Protein AF-A0AAW3YUA4-F1 (afdb_monomer)

Mean predicted aligned error: 5.5 Å

Nearest PDB structures (foldseek):
  7jv5-assembly1_A  TM=2.614E-01  e=2.462E+00  Homo sapiens
  8hcq-assembly1_R  TM=4.838E-01  e=6.124E+00  Homo sapiens
  8hbd-assembly1_R  TM=4.242E-01  e=6.975E+00  Homo sapiens
  8xvj-assembly1_R  TM=4.119E-01  e=6.975E+00  Acetivibrio thermocellus ATCC 27405

Organism: NCBI:txid290112

Radius of gyration: 20.58 Å; Cα contacts (8 Å, |Δi|>4): 79; chains: 1; bounding box: 52×32×51 Å

Secondary structure (DSSP, 8-state):
--------SSPPHHHHHHSPP------HHHHHHHHHHHHHTTSHHHHHHHHHHHHHHHHHHHHHHH----EEE-TTGGG-----SSTTHHHHHHHHHHHHHHHHHHTGGGSPEEEEEETTEEEEEEE---

Solvent-accessible surface area (backbone atoms only — not comparable to full-atom values): 8228 Å² total; per-residue (Å²): 134,91,84,83,88,78,88,64,87,78,68,60,67,69,54,62,63,74,48,87,87,80,78,83,76,84,48,68,68,52,51,52,52,50,52,50,53,58,55,43,48,75,38,74,69,30,49,54,52,58,67,44,47,63,56,52,51,51,52,53,53,52,58,60,69,67,57,73,94,63,43,72,43,57,88,58,58,89,76,61,82,71,74,80,90,49,81,66,36,63,48,52,49,50,52,53,54,49,49,55,43,50,55,40,56,74,44,43,91,81,47,71,78,44,77,49,78,55,97,93,42,78,44,59,29,34,66,57,76,135

Sequence (130 aa):
MLMLTTTAIDVDEELLNRCLVLTVNESREQTEAIHAVQRHKQTLEGLLAENERDYLTTLHQNAQRLLRPLNVVNPYASQLTFLSDKTRTRRDHMKYLTLIQSIALLHQYQREIKTAEHRGRKLEYIEVTK

Foldseek 3Di:
DDDDDDPDPDDDPVCVLQDDDDDDDPDPVVVVVVVVLVVCCPDPVVVVVVVCPVVVVVVVVVLVVPQDPAAEDEPCVVVDDWDDPDPSRVSVVVVVVVVQRVVCSSCVVVFDWDWDDDPNDIHIHTYGDD

Structure (mmCIF, N/CA/C/O backbone):
data_AF-A0AAW3YUA4-F1
#
_entry.id   AF-A0AAW3YUA4-F1
#
loop_
_atom_site.group_PDB
_atom_site.id
_atom_site.type_symbol
_atom_site.label_atom_id
_atom_site.label_alt_id
_atom_site.label_comp_id
_atom_site.label_asym_id
_atom_site.label_entity_id
_atom_site.label_seq_id
_atom_site.pdbx_PDB_ins_code
_atom_site.Cartn_x
_atom_site.Cartn_y
_atom_site.Cartn_z
_atom_site.occupancy
_atom_site.B_iso_or_equiv
_atom_site.auth_seq_id
_atom_site.auth_comp_id
_atom_site.auth_asym_id
_atom_site.auth_atom_id
_atom_site.pdbx_PDB_model_num
ATOM 1 N N . MET A 1 1 ? 4.319 -13.943 3.293 1.00 54.31 1 MET A N 1
ATOM 2 C CA . MET A 1 1 ? 3.726 -13.500 2.013 1.00 54.31 1 MET A CA 1
ATOM 3 C C . MET A 1 1 ? 4.513 -14.168 0.901 1.00 54.31 1 MET A C 1
ATOM 5 O O . MET A 1 1 ? 5.728 -14.042 0.907 1.00 54.31 1 MET A O 1
ATOM 9 N N . LEU A 1 2 ? 3.861 -14.939 0.030 1.00 71.00 2 LEU A N 1
ATOM 10 C CA . LEU A 1 2 ? 4.510 -15.559 -1.128 1.00 71.00 2 LEU A CA 1
ATOM 11 C C . LEU A 1 2 ? 4.485 -14.543 -2.277 1.00 71.00 2 LEU A C 1
ATOM 13 O O . LEU A 1 2 ? 3.411 -14.243 -2.791 1.00 71.00 2 LEU A O 1
ATOM 17 N N . MET A 1 3 ? 5.642 -13.982 -2.634 1.00 80.69 3 MET A N 1
ATOM 18 C CA . MET A 1 3 ? 5.840 -13.365 -3.948 1.00 80.69 3 MET A CA 1
ATOM 19 C C . MET A 1 3 ? 6.468 -14.409 -4.862 1.00 80.69 3 MET A C 1
ATOM 21 O O . MET A 1 3 ? 7.426 -15.075 -4.476 1.00 80.69 3 MET A O 1
ATOM 25 N N . LEU A 1 4 ? 5.906 -14.550 -6.055 1.00 87.06 4 LEU A N 1
ATOM 26 C CA . LEU A 1 4 ? 6.350 -15.487 -7.075 1.00 87.06 4 LEU A CA 1
ATOM 27 C C . LEU A 1 4 ? 6.578 -14.678 -8.347 1.00 87.06 4 LEU A C 1
ATOM 29 O O . LEU A 1 4 ? 5.714 -13.896 -8.742 1.00 87.06 4 LEU A O 1
ATOM 33 N N . THR A 1 5 ? 7.732 -14.859 -8.973 1.00 87.06 5 THR A N 1
ATOM 34 C CA . THR A 1 5 ? 8.007 -14.349 -10.314 1.00 87.06 5 THR A CA 1
ATOM 35 C C . THR A 1 5 ? 8.041 -15.536 -11.265 1.00 87.06 5 THR A C 1
ATOM 37 O O . THR A 1 5 ? 8.566 -16.598 -10.934 1.00 87.06 5 THR A O 1
ATOM 40 N N . THR A 1 6 ? 7.432 -15.386 -12.435 1.00 86.31 6 THR A N 1
ATOM 41 C CA . THR A 1 6 ? 7.439 -16.416 -13.471 1.00 86.31 6 THR A CA 1
ATOM 42 C C . THR A 1 6 ? 7.537 -15.754 -14.832 1.00 86.31 6 THR A C 1
ATOM 44 O O . THR A 1 6 ? 6.980 -14.680 -15.046 1.00 86.31 6 THR A O 1
ATOM 47 N N . THR A 1 7 ? 8.271 -16.391 -15.736 1.00 85.31 7 THR A N 1
ATOM 48 C CA . THR A 1 7 ? 8.279 -16.067 -17.166 1.00 85.31 7 THR A CA 1
ATOM 49 C C . THR A 1 7 ? 7.324 -16.968 -17.949 1.00 85.31 7 THR A C 1
ATOM 51 O O . THR A 1 7 ? 7.221 -16.833 -19.165 1.00 85.31 7 THR A O 1
ATOM 54 N N . ALA A 1 8 ? 6.641 -17.902 -17.272 1.00 83.81 8 ALA A N 1
ATOM 55 C CA . ALA A 1 8 ? 5.630 -18.741 -17.896 1.00 83.81 8 ALA A CA 1
ATOM 56 C C . ALA A 1 8 ? 4.488 -17.865 -18.417 1.00 83.81 8 ALA A C 1
ATOM 58 O O . ALA A 1 8 ? 3.933 -17.052 -17.678 1.00 83.81 8 ALA A O 1
ATOM 59 N N . ILE A 1 9 ? 4.162 -18.055 -19.693 1.00 77.88 9 ILE A N 1
ATOM 60 C CA . ILE A 1 9 ? 3.093 -17.326 -20.381 1.00 77.88 9 ILE A CA 1
ATOM 61 C C . ILE A 1 9 ? 1.737 -17.727 -19.790 1.00 77.88 9 ILE A C 1
ATOM 63 O O . ILE A 1 9 ? 0.918 -16.865 -19.479 1.00 77.88 9 ILE A O 1
ATOM 67 N N . ASP A 1 10 ? 1.548 -19.028 -19.561 1.00 81.50 10 ASP A N 1
ATOM 68 C CA . ASP A 1 10 ? 0.351 -19.581 -18.940 1.00 81.50 10 ASP A CA 1
ATOM 69 C C . ASP A 1 10 ? 0.607 -19.877 -17.463 1.00 81.50 10 ASP A C 1
ATOM 71 O O . ASP A 1 10 ? 1.445 -20.705 -17.094 1.00 81.50 10 ASP A O 1
ATOM 75 N N . VAL A 1 11 ? -0.133 -19.182 -16.603 1.00 83.50 11 VAL A N 1
ATOM 76 C CA . VAL A 1 11 ? -0.139 -19.414 -15.159 1.00 83.50 11 VAL A CA 1
ATOM 77 C C . VAL A 1 11 ? -1.378 -20.224 -14.811 1.00 83.50 11 VAL A C 1
ATOM 79 O O . VAL A 1 11 ? -2.468 -19.935 -15.303 1.00 83.50 11 VAL A O 1
ATOM 82 N N . ASP A 1 12 ? -1.206 -21.213 -13.935 1.00 86.44 12 ASP A N 1
ATOM 83 C CA . ASP A 1 12 ? -2.303 -22.031 -13.427 1.00 86.44 12 ASP A CA 1
ATOM 84 C C . ASP A 1 12 ? -3.487 -21.171 -12.940 1.00 86.44 12 ASP A C 1
ATOM 86 O O . ASP A 1 12 ? -3.323 -20.166 -12.236 1.00 86.44 12 ASP A O 1
ATOM 90 N N . GLU A 1 13 ? -4.700 -21.567 -13.322 1.00 83.19 13 GLU A N 1
ATOM 91 C CA . GLU A 1 13 ? -5.904 -20.776 -13.073 1.00 83.19 13 GLU A CA 1
ATOM 92 C C . GLU A 1 13 ? -6.213 -20.654 -11.572 1.00 83.19 13 GLU A C 1
ATOM 94 O O . GLU A 1 13 ? -6.743 -19.634 -11.109 1.00 83.19 13 GLU A O 1
ATOM 99 N N . GLU A 1 14 ? -5.855 -21.656 -10.766 1.00 84.12 14 GLU A N 1
ATOM 100 C CA . GLU A 1 14 ? -6.021 -21.582 -9.321 1.00 84.12 14 GLU A CA 1
ATOM 101 C C . GLU A 1 14 ? -5.114 -20.497 -8.727 1.00 84.12 14 GLU A C 1
ATOM 103 O O . GLU A 1 14 ? -5.579 -19.687 -7.912 1.00 84.12 14 GLU A O 1
ATOM 108 N N . LEU A 1 15 ? -3.858 -20.419 -9.181 1.00 84.56 15 LEU A N 1
ATOM 109 C CA . LEU A 1 15 ? -2.921 -19.360 -8.796 1.00 84.56 15 LEU A CA 1
ATOM 110 C C . LEU A 1 15 ? -3.421 -17.979 -9.229 1.00 84.56 15 LEU A C 1
ATOM 112 O O . LEU A 1 15 ? -3.458 -17.066 -8.401 1.00 84.56 15 LEU A O 1
ATOM 116 N N . LEU A 1 16 ? -3.888 -17.828 -10.471 1.00 84.50 16 LEU A N 1
ATOM 117 C CA . LEU A 1 16 ? -4.465 -16.570 -10.970 1.00 84.50 16 LEU A CA 1
ATOM 118 C C . LEU A 1 16 ? -5.654 -16.104 -10.119 1.00 84.50 16 LEU A C 1
ATOM 120 O O . LEU A 1 16 ? -5.817 -14.914 -9.840 1.00 84.50 16 LEU A O 1
ATOM 124 N N . ASN A 1 17 ? -6.474 -17.044 -9.654 1.00 83.56 17 ASN A N 1
ATOM 125 C CA . ASN A 1 17 ? -7.611 -16.731 -8.801 1.00 83.56 17 ASN A CA 1
ATOM 126 C C . ASN A 1 17 ? -7.196 -16.376 -7.359 1.00 83.56 17 ASN A C 1
ATOM 128 O O . ASN A 1 17 ? -7.937 -15.664 -6.673 1.00 83.56 17 ASN A O 1
ATOM 132 N N . ARG A 1 18 ? -6.036 -16.838 -6.872 1.00 85.69 18 ARG A N 1
ATOM 133 C CA . ARG A 1 18 ? -5.557 -16.623 -5.489 1.00 85.69 18 ARG A CA 1
ATOM 134 C C . ARG A 1 18 ? -4.601 -15.437 -5.344 1.00 85.69 18 ARG A C 1
ATOM 136 O O . ARG A 1 18 ? -4.600 -14.800 -4.293 1.00 85.69 18 ARG A O 1
ATOM 143 N N . CYS A 1 19 ? -3.845 -15.104 -6.383 1.00 85.31 19 CYS A N 1
ATOM 144 C CA . CYS A 1 19 ? -2.825 -14.058 -6.360 1.00 85.31 19 CYS A CA 1
ATOM 145 C C . CYS A 1 19 ? -3.299 -12.758 -7.030 1.00 85.31 19 CYS A C 1
ATOM 147 O O . CYS A 1 19 ? -4.272 -12.738 -7.789 1.00 85.31 19 CYS A O 1
ATOM 149 N N . LEU A 1 20 ? -2.619 -11.652 -6.714 1.00 85.06 20 LEU A N 1
ATOM 150 C CA . LEU A 1 20 ? -2.648 -10.441 -7.532 1.00 85.06 20 LEU A CA 1
ATOM 151 C C . LEU A 1 20 ? -1.546 -10.582 -8.582 1.00 85.06 20 LEU A C 1
ATOM 153 O O . LEU A 1 20 ? -0.383 -10.758 -8.224 1.00 85.06 20 LEU A O 1
ATOM 157 N N . VAL A 1 21 ? -1.918 -10.528 -9.857 1.00 85.31 21 VAL A N 1
ATOM 158 C CA . VAL A 1 21 ? -0.962 -10.605 -10.963 1.00 85.31 21 VAL A CA 1
ATOM 159 C C . VAL A 1 21 ? -0.524 -9.193 -11.310 1.00 85.31 21 VAL A C 1
ATOM 161 O O . VAL A 1 21 ? -1.359 -8.347 -11.622 1.00 85.31 21 VAL A O 1
ATOM 164 N N . LEU A 1 22 ? 0.780 -8.950 -11.239 1.00 87.25 22 LEU A N 1
ATOM 165 C CA . LEU A 1 22 ? 1.397 -7.703 -11.668 1.00 87.25 22 LEU A CA 1
ATOM 166 C C . LEU A 1 22 ? 2.172 -7.987 -12.951 1.00 87.25 22 LEU A C 1
ATOM 168 O O . LEU A 1 22 ? 3.068 -8.829 -12.956 1.00 87.25 22 LEU A O 1
ATOM 172 N N . THR A 1 23 ? 1.806 -7.314 -14.036 1.00 85.81 23 THR A N 1
ATOM 173 C CA . THR A 1 23 ? 2.517 -7.412 -15.313 1.00 85.81 23 THR A CA 1
ATOM 174 C C . THR A 1 23 ? 3.683 -6.434 -15.341 1.00 85.81 23 THR A C 1
ATOM 176 O O . THR A 1 23 ? 3.647 -5.382 -14.696 1.00 85.81 23 THR A O 1
ATOM 179 N N . VAL A 1 24 ? 4.723 -6.765 -16.104 1.00 87.38 24 VAL A N 1
ATOM 180 C CA . VAL A 1 24 ? 5.825 -5.833 -16.351 1.00 87.38 24 VAL A CA 1
ATOM 181 C C . VAL A 1 24 ? 5.297 -4.663 -17.180 1.00 87.38 24 VAL A C 1
ATOM 183 O O . VAL A 1 24 ? 4.508 -4.851 -18.104 1.00 87.38 24 VAL A O 1
ATOM 186 N N . ASN A 1 25 ? 5.706 -3.446 -16.828 1.00 91.56 25 ASN A N 1
ATOM 187 C CA . ASN A 1 25 ? 5.448 -2.280 -17.659 1.00 91.56 25 ASN A CA 1
ATOM 188 C C . ASN A 1 25 ? 6.525 -2.205 -18.752 1.00 91.56 25 ASN A C 1
ATOM 190 O O . ASN A 1 25 ? 7.678 -1.894 -18.462 1.00 91.56 25 ASN A O 1
ATOM 194 N N . GLU A 1 26 ? 6.140 -2.507 -19.990 1.00 93.38 26 GLU A N 1
ATOM 195 C CA . GLU A 1 26 ? 7.029 -2.541 -21.162 1.00 93.38 26 GLU A CA 1
ATOM 196 C C . GLU A 1 26 ? 7.013 -1.227 -21.961 1.00 93.38 26 GLU A C 1
ATOM 198 O O . GLU A 1 26 ? 7.485 -1.175 -23.097 1.00 93.38 26 GLU A O 1
ATOM 203 N N . SER A 1 27 ? 6.459 -0.148 -21.396 1.00 97.12 27 SER A N 1
ATOM 204 C CA . SER A 1 27 ? 6.431 1.139 -22.085 1.00 97.12 27 SER A CA 1
ATOM 205 C C . SER A 1 27 ? 7.844 1.686 -22.320 1.00 97.12 27 SER A C 1
ATOM 207 O O . SER A 1 27 ? 8.803 1.408 -21.583 1.00 97.12 27 SER A O 1
ATOM 209 N N . ARG A 1 28 ? 7.980 2.512 -23.360 1.00 97.69 28 ARG A N 1
ATOM 210 C CA . ARG A 1 28 ? 9.245 3.180 -23.671 1.00 97.69 28 ARG A CA 1
ATOM 211 C C . ARG A 1 28 ? 9.681 4.089 -22.523 1.00 97.69 28 ARG A C 1
ATOM 213 O O . ARG A 1 28 ? 10.852 4.080 -22.163 1.00 97.69 28 ARG A O 1
ATOM 220 N N . GLU A 1 29 ? 8.747 4.816 -21.920 1.00 97.94 29 GLU A N 1
ATOM 221 C CA . GLU A 1 29 ? 8.991 5.728 -20.797 1.00 97.94 29 GLU A CA 1
ATOM 222 C C . GLU A 1 29 ? 9.522 4.965 -19.579 1.00 97.94 29 GLU A C 1
ATOM 224 O O . GLU A 1 29 ? 10.479 5.402 -18.940 1.00 97.94 29 GLU A O 1
ATOM 229 N N . GLN A 1 30 ? 8.953 3.789 -19.288 1.00 97.06 30 GLN A N 1
ATOM 230 C CA . GLN A 1 30 ? 9.449 2.924 -18.221 1.00 97.06 30 GLN A CA 1
ATOM 231 C C . GLN A 1 30 ? 10.872 2.442 -18.512 1.00 97.06 30 GLN A C 1
ATOM 233 O O . GLN A 1 30 ? 11.724 2.447 -17.623 1.00 97.06 30 GLN A O 1
ATOM 238 N N . THR A 1 31 ? 11.148 2.054 -19.756 1.00 97.62 31 THR A N 1
ATOM 239 C CA . THR A 1 31 ? 12.483 1.619 -20.181 1.00 97.62 31 THR A CA 1
ATOM 240 C C . THR A 1 31 ? 13.504 2.759 -20.070 1.00 97.62 31 THR A C 1
ATOM 242 O O . THR A 1 31 ? 14.596 2.571 -19.533 1.00 97.62 31 THR A O 1
ATOM 245 N N . GLU A 1 32 ? 13.146 3.971 -20.503 1.00 98.25 32 GLU A N 1
ATOM 246 C CA . GLU A 1 32 ? 13.977 5.173 -20.373 1.00 98.25 32 GLU A CA 1
ATOM 247 C C . GLU A 1 32 ? 14.256 5.527 -18.903 1.00 98.25 32 GLU A C 1
ATOM 249 O O . GLU A 1 32 ? 15.404 5.825 -18.553 1.00 98.25 32 GLU A O 1
ATOM 254 N N . ALA A 1 33 ? 13.250 5.417 -18.028 1.00 97.75 33 ALA A N 1
ATOM 255 C CA . ALA A 1 33 ? 13.405 5.604 -16.586 1.00 97.75 33 ALA A CA 1
ATOM 256 C C . ALA A 1 33 ? 14.355 4.563 -15.968 1.00 97.75 33 ALA A C 1
ATOM 258 O O . ALA A 1 33 ? 15.242 4.920 -15.188 1.00 97.75 33 ALA A O 1
ATOM 259 N N . ILE A 1 34 ? 14.239 3.288 -16.360 1.00 96.94 34 ILE A N 1
ATOM 260 C CA . ILE A 1 34 ? 15.161 2.227 -15.926 1.00 96.94 34 ILE A CA 1
ATOM 261 C C . ILE A 1 34 ? 16.591 2.544 -16.374 1.00 96.94 34 ILE A C 1
ATOM 263 O O . ILE A 1 34 ? 17.508 2.494 -15.552 1.00 96.94 34 ILE A O 1
ATOM 267 N N . HIS A 1 35 ? 16.799 2.924 -17.638 1.00 98.06 35 HIS A N 1
ATOM 268 C CA . HIS A 1 35 ? 18.122 3.302 -18.139 1.00 98.06 35 HIS A CA 1
ATOM 269 C C . HIS A 1 35 ? 18.714 4.502 -17.385 1.00 98.06 35 HIS A C 1
ATOM 271 O O . HIS A 1 35 ? 19.917 4.533 -17.120 1.00 98.06 35 HIS A O 1
ATOM 277 N N . ALA A 1 36 ? 17.892 5.494 -17.024 1.00 97.81 36 ALA A N 1
ATOM 278 C CA . ALA A 1 36 ? 18.335 6.637 -16.229 1.00 97.81 36 ALA A CA 1
ATOM 279 C C . ALA A 1 36 ? 18.829 6.204 -14.840 1.00 97.81 36 ALA A C 1
ATOM 281 O O . ALA A 1 36 ? 19.931 6.584 -14.443 1.00 97.81 36 ALA A O 1
ATOM 282 N N . VAL A 1 37 ? 18.076 5.343 -14.147 1.00 95.56 37 VAL A N 1
ATOM 283 C CA . VAL A 1 37 ? 18.483 4.781 -12.848 1.00 95.56 37 VAL A CA 1
ATOM 284 C C . VAL A 1 37 ? 19.749 3.931 -12.981 1.00 95.56 37 VAL A C 1
ATOM 286 O O . VAL A 1 37 ? 20.651 4.043 -12.155 1.00 95.56 37 VAL A O 1
ATOM 289 N N . GLN A 1 38 ? 19.860 3.105 -14.025 1.00 96.50 38 GLN A N 1
ATOM 290 C CA . GLN A 1 38 ? 21.053 2.289 -14.274 1.00 96.50 38 GLN A CA 1
ATOM 291 C C . GLN A 1 38 ? 22.305 3.142 -14.492 1.00 96.50 38 GLN A C 1
ATOM 293 O O . GLN A 1 38 ? 23.347 2.822 -13.926 1.00 96.50 38 GLN A O 1
ATOM 298 N N . ARG A 1 39 ? 22.209 4.239 -15.259 1.00 97.25 39 ARG A N 1
ATOM 299 C CA . ARG A 1 39 ? 23.317 5.194 -15.427 1.00 97.25 39 ARG A CA 1
ATOM 300 C C . ARG A 1 39 ? 23.654 5.906 -14.123 1.00 97.25 39 ARG A C 1
ATOM 302 O O . ARG A 1 39 ? 24.829 6.023 -13.798 1.00 97.25 39 ARG A O 1
ATOM 309 N 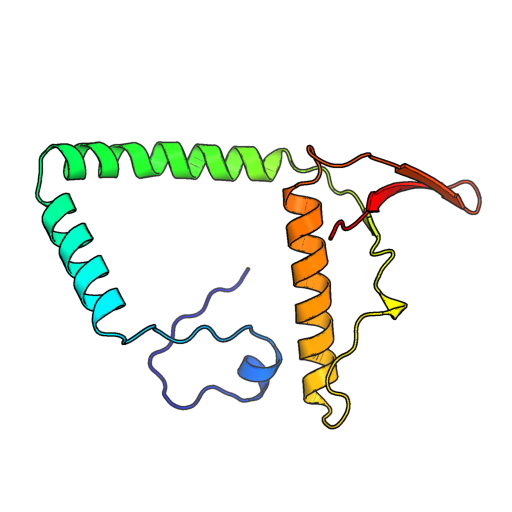N . HIS A 1 40 ? 22.647 6.338 -13.364 1.00 95.88 40 HIS A N 1
ATOM 310 C CA . HIS A 1 40 ? 22.860 7.000 -12.076 1.00 95.88 40 HIS A CA 1
ATOM 311 C C . HIS A 1 40 ? 23.599 6.100 -11.077 1.00 95.88 40 HIS A C 1
ATOM 313 O O . HIS A 1 40 ? 24.500 6.560 -10.391 1.00 95.88 40 HIS A O 1
ATOM 319 N N . LYS A 1 41 ? 23.311 4.793 -11.062 1.00 93.81 41 LYS A N 1
ATOM 320 C CA . LYS A 1 41 ? 24.045 3.820 -10.235 1.00 93.81 41 LYS A CA 1
ATOM 321 C C . LYS A 1 41 ? 25.544 3.726 -10.542 1.00 93.81 41 LYS A C 1
ATOM 323 O O . LYS A 1 41 ? 26.284 3.231 -9.706 1.00 93.81 41 LYS A O 1
ATOM 328 N N . GLN A 1 42 ? 25.991 4.171 -11.718 1.00 95.38 42 GLN A N 1
ATOM 329 C CA . GLN A 1 42 ? 27.413 4.190 -12.082 1.00 95.38 42 GLN A CA 1
ATOM 330 C C . GLN A 1 42 ? 28.141 5.455 -11.590 1.00 95.38 42 GLN A C 1
ATOM 332 O O . GLN A 1 42 ? 29.335 5.598 -11.846 1.00 95.38 42 GLN A O 1
ATOM 337 N N . THR A 1 43 ? 27.453 6.391 -10.925 1.00 96.62 43 THR A N 1
ATOM 338 C CA . THR A 1 43 ? 28.074 7.584 -10.329 1.00 96.62 43 THR A CA 1
ATOM 339 C C . THR A 1 43 ? 28.437 7.347 -8.862 1.00 96.62 43 THR A C 1
ATOM 341 O O . THR A 1 43 ? 27.968 6.395 -8.234 1.00 96.62 43 THR A O 1
ATOM 344 N N . LEU A 1 44 ? 29.269 8.225 -8.292 1.00 94.44 44 LEU A N 1
ATOM 345 C CA . LEU A 1 44 ? 29.624 8.164 -6.871 1.00 94.44 44 LEU A CA 1
ATOM 346 C C . LEU A 1 44 ? 28.383 8.311 -5.980 1.00 94.44 44 LEU A C 1
ATOM 348 O O . LEU A 1 44 ? 28.235 7.581 -5.004 1.00 94.44 44 LEU A O 1
ATOM 352 N N . GLU A 1 45 ? 27.470 9.213 -6.339 1.00 94.44 45 GLU A N 1
ATOM 353 C CA . GLU A 1 45 ? 26.202 9.411 -5.636 1.00 94.44 45 GLU A CA 1
ATOM 354 C C . GLU A 1 45 ? 25.347 8.140 -5.669 1.00 94.44 45 GLU A C 1
ATOM 356 O O . GLU A 1 45 ? 24.790 7.749 -4.645 1.00 94.44 45 GLU A O 1
ATOM 361 N N . GLY A 1 46 ? 25.294 7.456 -6.817 1.00 93.12 46 GLY A N 1
ATOM 362 C CA . GLY A 1 46 ? 24.589 6.184 -6.954 1.00 93.12 46 GLY A CA 1
ATOM 363 C C . GLY A 1 46 ? 25.173 5.071 -6.078 1.00 93.12 46 GLY A C 1
ATOM 364 O O . GLY A 1 46 ? 24.414 4.331 -5.451 1.00 93.12 46 GLY A O 1
ATOM 365 N N . LEU A 1 47 ? 26.504 4.981 -5.984 1.00 90.94 47 LEU A N 1
ATOM 366 C CA . LEU A 1 47 ? 27.188 4.015 -5.116 1.00 90.94 47 LEU A CA 1
ATOM 367 C C . LEU A 1 47 ? 26.932 4.302 -3.628 1.00 90.94 47 LEU A C 1
ATOM 369 O O . LEU A 1 47 ? 26.693 3.383 -2.843 1.00 90.94 47 LEU A O 1
ATOM 373 N N . LEU A 1 48 ? 26.957 5.575 -3.224 1.00 91.69 48 LEU A N 1
ATOM 374 C CA . LEU A 1 48 ? 26.627 5.973 -1.853 1.00 91.69 48 LEU A CA 1
ATOM 375 C C . LEU A 1 48 ? 25.162 5.654 -1.520 1.00 91.69 48 LEU A C 1
ATOM 377 O O . LEU A 1 48 ? 24.894 5.063 -0.477 1.00 91.69 48 LEU A O 1
ATOM 381 N N . ALA A 1 49 ? 24.229 5.941 -2.431 1.00 90.38 49 ALA A N 1
ATOM 382 C CA . ALA A 1 49 ? 22.815 5.607 -2.259 1.00 90.38 49 ALA A CA 1
ATOM 383 C C . ALA A 1 49 ? 22.568 4.090 -2.146 1.00 90.38 49 ALA A C 1
ATOM 385 O O . ALA A 1 49 ? 21.678 3.654 -1.414 1.00 90.38 49 ALA A O 1
ATOM 386 N N . GLU A 1 50 ? 23.360 3.258 -2.830 1.00 87.94 50 GLU A N 1
ATOM 387 C CA . GLU A 1 50 ? 23.282 1.801 -2.677 1.00 87.94 50 GLU A CA 1
ATOM 388 C C . GLU A 1 50 ? 23.652 1.351 -1.256 1.00 87.94 50 GLU A C 1
ATOM 390 O O . GLU A 1 50 ? 22.987 0.471 -0.705 1.00 87.94 50 GLU A O 1
ATOM 395 N N . ASN A 1 51 ? 24.629 2.009 -0.625 1.00 84.19 51 ASN A N 1
ATOM 396 C CA . ASN A 1 51 ? 25.002 1.744 0.768 1.00 84.19 51 ASN A CA 1
ATOM 397 C C . ASN A 1 51 ? 23.910 2.184 1.766 1.00 84.19 51 ASN A C 1
ATOM 399 O O . ASN A 1 51 ? 23.785 1.595 2.838 1.00 84.19 51 ASN A O 1
ATOM 403 N N . GLU A 1 52 ? 23.066 3.160 1.417 1.00 91.50 52 GLU A N 1
ATOM 404 C CA . GLU A 1 52 ? 21.925 3.570 2.253 1.00 91.50 52 GLU A CA 1
ATOM 405 C C . GLU A 1 52 ? 20.728 2.612 2.173 1.00 91.50 52 GLU A C 1
ATOM 407 O O . GLU A 1 52 ? 19.842 2.636 3.034 1.00 91.50 52 GLU A O 1
ATOM 412 N N . ARG A 1 53 ? 20.679 1.736 1.164 1.00 90.88 53 ARG A N 1
ATOM 413 C CA . ARG A 1 53 ? 19.520 0.867 0.916 1.00 90.88 53 ARG A CA 1
ATOM 414 C C . ARG A 1 53 ? 19.193 -0.036 2.104 1.00 90.88 53 ARG A C 1
ATOM 416 O O . ARG A 1 53 ? 18.017 -0.237 2.419 1.00 90.88 53 ARG A O 1
ATOM 423 N N . ASP A 1 54 ? 20.209 -0.571 2.769 1.00 91.88 54 ASP A N 1
ATOM 424 C CA . ASP A 1 54 ? 20.026 -1.483 3.902 1.00 91.88 54 ASP A CA 1
ATOM 425 C C . ASP A 1 54 ? 19.516 -0.737 5.142 1.00 91.88 54 ASP A C 1
ATOM 427 O O . ASP A 1 54 ? 18.629 -1.226 5.855 1.00 91.88 54 ASP A O 1
ATOM 431 N N . TYR A 1 55 ? 19.999 0.493 5.348 1.00 94.44 55 TYR A N 1
ATOM 432 C CA . TYR A 1 55 ? 19.480 1.399 6.368 1.00 94.44 55 TYR A CA 1
ATOM 433 C C . TYR A 1 55 ? 17.998 1.714 6.121 1.00 94.44 55 TYR A C 1
ATOM 435 O O . TYR A 1 55 ? 17.170 1.500 7.010 1.00 94.44 55 TYR A O 1
ATOM 443 N N . LEU A 1 56 ? 17.639 2.131 4.901 1.00 95.19 56 LEU A N 1
ATOM 444 C CA . LEU A 1 56 ? 16.252 2.437 4.532 1.00 95.19 56 LEU A CA 1
ATOM 445 C C . LEU A 1 56 ? 15.341 1.212 4.668 1.00 95.19 56 LEU A C 1
ATOM 447 O O . LEU A 1 56 ? 14.238 1.306 5.207 1.00 95.19 56 LEU A O 1
ATOM 451 N N . THR A 1 57 ? 15.810 0.039 4.240 1.00 95.44 57 THR A N 1
ATOM 452 C CA . THR A 1 57 ? 15.063 -1.219 4.385 1.00 95.44 57 THR A CA 1
ATOM 453 C C . THR A 1 57 ? 14.776 -1.511 5.856 1.00 95.44 57 THR A C 1
ATOM 455 O O . THR A 1 57 ? 13.635 -1.800 6.223 1.00 95.44 57 THR A O 1
ATOM 458 N N . THR A 1 58 ? 15.785 -1.379 6.717 1.00 96.38 58 THR A N 1
ATOM 459 C CA . THR A 1 58 ? 15.646 -1.584 8.164 1.00 96.38 58 THR A CA 1
ATOM 460 C C . THR A 1 58 ? 14.683 -0.573 8.783 1.00 96.38 58 THR A C 1
ATOM 462 O O . THR A 1 58 ? 13.813 -0.953 9.572 1.00 96.38 58 THR A O 1
ATOM 465 N N . LEU A 1 59 ? 14.779 0.698 8.386 1.00 96.62 59 LEU A N 1
ATOM 466 C CA 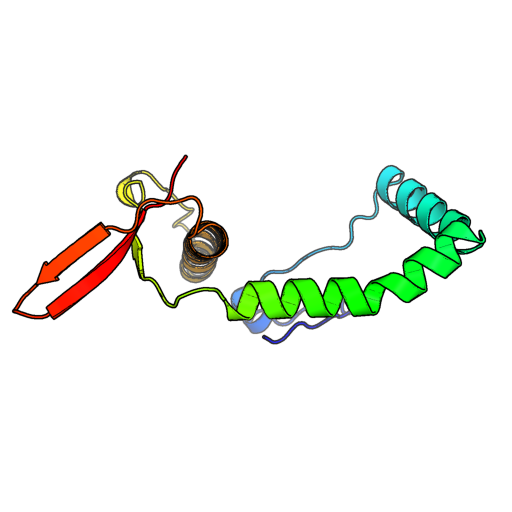. LEU A 1 59 ? 13.876 1.760 8.820 1.00 96.62 59 LEU A CA 1
ATOM 467 C C . LEU A 1 59 ? 12.416 1.425 8.486 1.00 96.62 59 LEU A C 1
ATOM 469 O O . LEU A 1 59 ? 11.561 1.461 9.371 1.00 96.62 59 LEU A O 1
ATOM 473 N N . HIS A 1 60 ? 12.131 1.026 7.244 1.00 95.75 60 HIS A N 1
ATOM 474 C CA . HIS A 1 60 ? 10.779 0.649 6.828 1.00 95.75 60 HIS A CA 1
ATOM 475 C C . HIS A 1 60 ? 10.260 -0.595 7.556 1.00 95.75 60 HIS A C 1
ATOM 477 O O . HIS A 1 60 ? 9.098 -0.620 7.962 1.00 95.75 60 HIS A O 1
ATOM 483 N N . GLN A 1 61 ? 11.097 -1.613 7.771 1.00 96.06 61 GLN A N 1
ATOM 484 C CA . GLN A 1 61 ? 10.697 -2.787 8.552 1.00 96.06 61 GLN A CA 1
ATOM 485 C C . GLN A 1 61 ? 10.373 -2.418 10.005 1.00 96.06 61 GLN A C 1
ATOM 487 O O . GLN A 1 61 ? 9.396 -2.913 10.563 1.00 96.06 61 GLN A O 1
ATOM 492 N N . ASN A 1 62 ? 11.162 -1.535 10.622 1.00 97.19 62 ASN A N 1
ATOM 493 C CA . ASN A 1 62 ? 10.889 -1.045 11.972 1.00 97.19 62 ASN A CA 1
ATOM 494 C C . ASN A 1 62 ? 9.593 -0.234 12.020 1.00 97.19 62 ASN A C 1
ATOM 496 O O . ASN A 1 62 ? 8.777 -0.468 12.905 1.00 97.19 62 ASN A O 1
ATOM 500 N N . ALA A 1 63 ? 9.346 0.631 11.033 1.00 94.94 63 ALA A N 1
ATOM 501 C CA . ALA A 1 63 ? 8.081 1.351 10.915 1.00 94.94 63 ALA A CA 1
ATOM 502 C C . ALA A 1 63 ? 6.878 0.393 10.812 1.00 94.94 63 ALA A C 1
ATOM 504 O O . ALA A 1 63 ? 5.875 0.594 11.492 1.00 94.94 63 ALA A O 1
ATOM 505 N N . GLN A 1 64 ? 6.991 -0.692 10.036 1.00 94.81 64 GLN A N 1
ATOM 506 C CA . GLN A 1 64 ? 5.942 -1.717 9.945 1.00 94.81 64 GLN A CA 1
ATOM 507 C C . GLN A 1 64 ? 5.699 -2.436 11.281 1.00 94.81 64 GLN A C 1
ATOM 509 O O . GLN A 1 64 ? 4.552 -2.722 11.611 1.00 94.81 64 GLN A O 1
ATOM 514 N N . ARG A 1 65 ? 6.749 -2.700 12.074 1.00 95.81 65 ARG A N 1
ATOM 515 C CA . ARG A 1 65 ? 6.632 -3.339 13.403 1.00 95.81 65 ARG A CA 1
ATOM 516 C C . ARG A 1 65 ? 5.910 -2.473 14.432 1.00 95.81 65 ARG A C 1
ATOM 518 O O . ARG A 1 65 ? 5.380 -3.013 15.397 1.00 95.81 65 ARG A O 1
ATOM 525 N N . LEU A 1 66 ? 5.900 -1.155 14.244 1.00 96.31 66 LEU A N 1
ATOM 526 C CA . LEU A 1 66 ? 5.194 -0.238 15.137 1.00 96.31 66 LEU A CA 1
ATOM 527 C C . LEU A 1 66 ? 3.679 -0.262 14.920 1.00 96.31 66 LEU A C 1
ATOM 529 O O . LEU A 1 66 ? 2.949 0.139 15.819 1.00 96.31 66 LEU A O 1
ATOM 533 N N . LEU A 1 67 ? 3.190 -0.742 13.771 1.00 96.38 67 LEU A N 1
ATOM 534 C CA . LEU A 1 67 ? 1.758 -0.796 13.482 1.00 96.38 67 LEU A CA 1
ATOM 535 C C . LEU A 1 67 ? 1.010 -1.592 14.562 1.00 96.38 67 LEU A C 1
ATOM 537 O O . LEU A 1 67 ? 1.297 -2.765 14.809 1.00 96.38 67 LEU A O 1
ATOM 541 N N . ARG A 1 68 ? -0.001 -0.970 15.180 1.00 97.19 68 ARG A N 1
ATOM 542 C CA . ARG A 1 68 ? -0.901 -1.666 16.105 1.00 97.19 68 ARG A CA 1
ATOM 543 C C . ARG A 1 68 ? -1.888 -2.531 15.311 1.00 97.19 68 ARG A C 1
ATOM 545 O O . ARG A 1 68 ? -2.309 -2.127 14.222 1.00 97.19 68 ARG A O 1
ATOM 552 N N . PRO A 1 69 ? -2.311 -3.687 15.852 1.00 95.25 69 PRO A N 1
ATOM 553 C CA . PRO A 1 69 ? -3.297 -4.564 15.222 1.00 95.25 69 PRO A CA 1
ATOM 554 C C . PRO A 1 69 ? -4.728 -4.023 15.416 1.00 95.25 69 PRO A C 1
ATOM 556 O O . PRO A 1 69 ? -5.555 -4.644 16.080 1.00 95.25 69 PRO A O 1
ATOM 559 N N . LEU A 1 70 ? -5.009 -2.830 14.885 1.00 96.75 70 LEU A N 1
ATOM 560 C CA . LEU A 1 70 ? -6.324 -2.188 14.974 1.00 96.75 70 LEU A CA 1
ATOM 561 C C . LEU A 1 70 ? -7.300 -2.769 13.949 1.00 96.75 70 LEU A C 1
ATOM 563 O O . LEU A 1 70 ? -6.919 -3.115 12.830 1.00 96.75 70 LEU A O 1
ATOM 567 N N . ASN A 1 71 ? -8.583 -2.814 14.310 1.00 97.06 71 ASN A N 1
ATOM 568 C CA . ASN A 1 71 ? -9.627 -3.140 13.345 1.00 97.06 71 ASN A CA 1
ATOM 569 C C . ASN A 1 71 ? -9.813 -1.975 12.367 1.00 97.06 71 ASN A C 1
ATOM 571 O O . ASN A 1 71 ? -9.749 -0.810 12.759 1.00 97.06 71 ASN A O 1
ATOM 575 N N . VAL A 1 72 ? -10.100 -2.279 11.104 1.00 97.62 72 VAL A N 1
ATOM 576 C CA . VAL A 1 72 ? -10.450 -1.263 10.107 1.00 97.62 72 VAL A CA 1
ATOM 577 C C . VAL A 1 72 ? -11.924 -1.382 9.762 1.00 97.62 72 VAL A C 1
ATOM 579 O O . VAL A 1 72 ? -12.381 -2.423 9.290 1.00 97.62 72 VAL A O 1
ATOM 582 N N . VAL A 1 73 ? -12.659 -0.294 9.958 1.00 97.56 73 VAL A N 1
ATOM 583 C CA . VAL A 1 73 ? -14.054 -0.154 9.543 1.00 97.56 73 VAL A CA 1
ATOM 584 C C . VAL A 1 73 ? 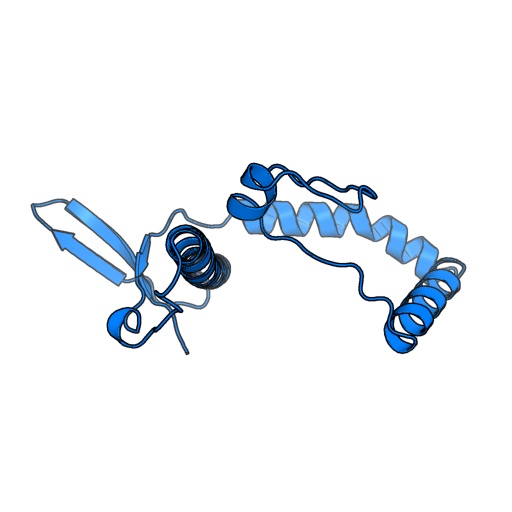-14.100 0.705 8.286 1.00 97.56 73 VAL A C 1
ATOM 586 O O . VAL A 1 73 ? -13.430 1.730 8.195 1.00 97.56 73 VAL A O 1
ATOM 589 N N . ASN A 1 74 ? -1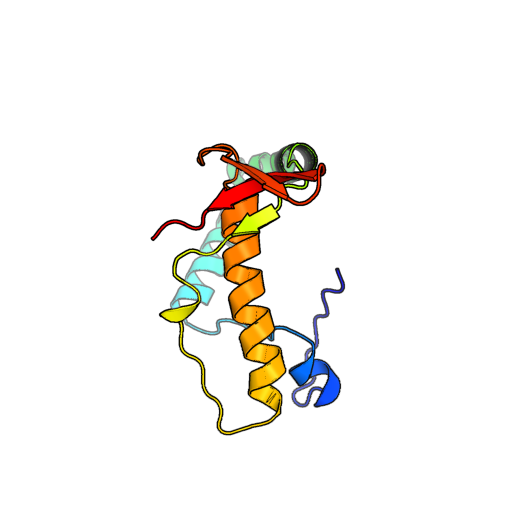4.896 0.298 7.301 1.00 96.62 74 ASN A N 1
ATOM 590 C CA . ASN A 1 74 ? -15.136 1.095 6.103 1.00 96.62 74 ASN A CA 1
ATOM 591 C C . ASN A 1 74 ? -16.579 1.626 6.112 1.00 96.62 74 ASN A C 1
ATOM 593 O O . ASN A 1 74 ? -17.486 0.888 5.718 1.00 96.62 74 ASN A O 1
ATOM 597 N N . PRO A 1 75 ? -16.810 2.891 6.516 1.00 96.25 75 PRO A N 1
ATOM 598 C CA . PRO A 1 75 ? -18.144 3.499 6.507 1.00 96.25 75 PRO A CA 1
ATOM 599 C C . PRO A 1 75 ? -18.781 3.562 5.112 1.00 96.25 75 PRO A C 1
ATOM 601 O O . PRO A 1 75 ? -19.997 3.675 4.985 1.00 96.25 75 PRO A O 1
ATOM 604 N N . TYR A 1 76 ? -17.968 3.473 4.058 1.00 94.25 76 TYR A N 1
ATOM 605 C CA . TYR A 1 76 ? -18.405 3.540 2.668 1.00 94.25 76 TYR A CA 1
ATOM 606 C C . TYR A 1 76 ? -18.668 2.161 2.053 1.00 94.25 76 TYR A C 1
ATOM 608 O O . TYR A 1 76 ? -19.002 2.092 0.876 1.00 94.25 76 TYR A O 1
ATOM 616 N N . ALA A 1 77 ? -18.536 1.064 2.811 1.00 92.81 77 ALA A N 1
ATOM 617 C CA . ALA A 1 77 ? -18.614 -0.297 2.273 1.00 92.81 77 ALA A CA 1
ATOM 618 C C . ALA A 1 77 ? -19.898 -0.574 1.470 1.00 92.81 77 ALA A C 1
ATOM 620 O O . ALA A 1 77 ? -19.836 -1.246 0.448 1.00 92.81 77 ALA A O 1
ATOM 621 N N . SER A 1 78 ? -21.041 -0.025 1.889 1.00 92.31 78 SER A N 1
ATOM 622 C CA . SER A 1 78 ? -22.326 -0.179 1.189 1.00 92.31 78 SER A CA 1
ATOM 623 C C . SER A 1 78 ? -22.423 0.595 -0.131 1.00 92.31 78 SER A C 1
ATOM 625 O O . SER A 1 78 ? -23.295 0.299 -0.942 1.00 92.31 78 SER A O 1
ATOM 627 N N . GLN A 1 79 ? -21.554 1.585 -0.346 1.00 93.00 79 GLN A N 1
ATOM 628 C CA . GLN A 1 79 ? -21.484 2.379 -1.578 1.00 93.00 79 GLN A CA 1
ATOM 629 C C . GLN A 1 79 ? -20.529 1.753 -2.600 1.00 93.00 79 GLN A C 1
ATOM 631 O O . GLN A 1 79 ? -20.551 2.115 -3.776 1.00 93.00 79 GLN A O 1
ATOM 636 N N . LEU A 1 80 ? -19.671 0.831 -2.157 1.00 92.56 80 LEU A N 1
ATOM 637 C CA . LEU A 1 80 ? -18.747 0.128 -3.030 1.00 92.56 80 LEU A CA 1
ATOM 638 C C . LEU A 1 80 ? -19.505 -0.925 -3.834 1.00 92.56 80 LEU A C 1
ATOM 640 O O . LEU A 1 80 ? -20.273 -1.718 -3.293 1.00 92.56 80 LEU A O 1
ATOM 644 N N . THR A 1 81 ? -19.257 -0.943 -5.138 1.00 92.06 81 THR A N 1
ATOM 645 C CA . THR A 1 81 ? -19.779 -1.963 -6.046 1.00 92.06 81 THR A CA 1
ATOM 646 C C . THR A 1 81 ? -18.621 -2.700 -6.701 1.00 92.06 81 THR A C 1
ATOM 648 O O . THR A 1 81 ? -17.507 -2.186 -6.810 1.00 92.06 81 THR A O 1
ATOM 651 N N . PHE A 1 82 ? -18.874 -3.939 -7.104 1.00 9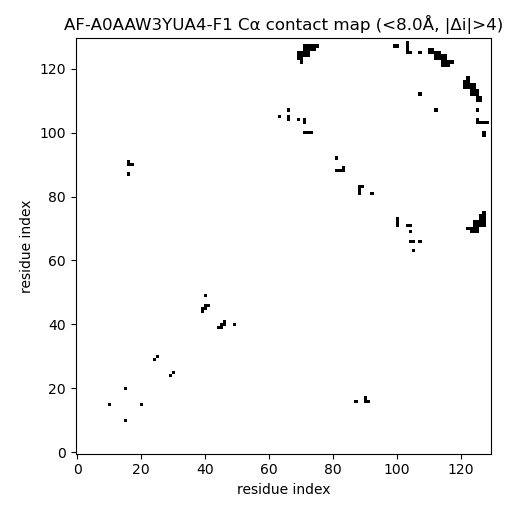1.88 82 PHE A N 1
ATOM 652 C CA . PHE A 1 82 ? -17.909 -4.775 -7.802 1.00 91.88 82 PHE A CA 1
ATOM 653 C C . PHE A 1 82 ? -18.661 -5.680 -8.776 1.00 91.88 82 PHE A C 1
ATOM 655 O O . PHE A 1 82 ? -19.837 -5.982 -8.560 1.00 91.88 82 PHE A O 1
ATOM 662 N N . LEU A 1 83 ? -17.994 -6.115 -9.843 1.00 92.06 83 LEU A N 1
ATOM 663 C CA . LEU A 1 83 ? -18.586 -7.035 -10.814 1.00 92.06 83 LEU A CA 1
ATOM 664 C C . LEU A 1 83 ? -19.071 -8.317 -10.112 1.00 92.06 83 LEU A C 1
ATOM 666 O O . LEU A 1 83 ? -18.365 -8.881 -9.276 1.00 92.06 83 LEU A O 1
ATOM 670 N N . SER A 1 84 ? -20.274 -8.785 -10.440 1.00 91.62 84 SER A N 1
ATOM 671 C CA . SER A 1 84 ? -20.945 -9.918 -9.774 1.00 91.62 84 SER A CA 1
ATOM 672 C C . SER A 1 84 ? -21.373 -11.029 -10.740 1.00 91.62 84 SER A C 1
ATOM 674 O O . SER A 1 84 ? -22.099 -11.946 -10.362 1.00 91.62 84 SER A O 1
ATOM 676 N N . ASP A 1 85 ? -20.894 -10.970 -11.979 1.00 92.31 85 ASP A N 1
ATOM 677 C CA . ASP A 1 85 ? -21.267 -11.839 -13.095 1.00 92.31 85 ASP A CA 1
ATOM 678 C C . ASP A 1 85 ? -20.501 -13.173 -13.128 1.00 92.31 85 ASP A C 1
ATOM 680 O O . ASP A 1 85 ? -20.899 -14.095 -13.840 1.00 92.31 85 ASP A O 1
ATOM 684 N N . LYS A 1 86 ? -19.402 -13.311 -12.368 1.00 89.56 86 LYS A N 1
A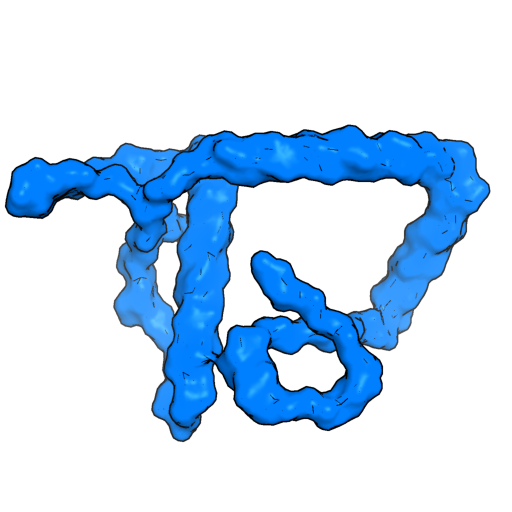TOM 685 C CA . LYS A 1 86 ? -18.530 -14.502 -12.390 1.00 89.56 86 LYS A CA 1
ATOM 686 C C . LYS A 1 86 ? -18.080 -14.918 -10.994 1.00 89.56 86 LYS A C 1
ATOM 688 O O . LYS A 1 86 ? -17.753 -14.089 -10.157 1.00 89.56 86 LYS A O 1
ATOM 693 N N . THR A 1 87 ? -17.925 -16.221 -10.750 1.00 87.31 87 THR A N 1
ATOM 694 C CA . THR A 1 87 ? -17.466 -16.751 -9.447 1.00 87.31 87 THR A CA 1
ATOM 695 C C . THR A 1 87 ? -16.110 -16.188 -9.004 1.00 87.31 87 THR A C 1
ATOM 697 O O . THR A 1 87 ? -15.914 -15.928 -7.815 1.00 87.31 87 THR A O 1
ATOM 700 N N . ARG A 1 88 ? -15.189 -15.947 -9.949 1.00 87.50 88 ARG A N 1
ATOM 701 C CA . ARG A 1 88 ? -13.876 -15.329 -9.696 1.00 87.50 88 ARG A CA 1
ATOM 702 C C . ARG A 1 88 ? -13.988 -13.976 -8.990 1.00 87.50 88 ARG A C 1
ATOM 704 O O . ARG A 1 88 ? -13.190 -13.692 -8.094 1.00 87.50 88 ARG A O 1
ATOM 711 N N . THR A 1 89 ? -15.006 -13.177 -9.314 1.00 90.31 89 THR A N 1
ATOM 712 C CA . THR A 1 89 ? -15.146 -11.829 -8.753 1.00 90.31 89 THR A CA 1
ATOM 713 C C . THR A 1 89 ? -15.401 -11.840 -7.250 1.00 90.31 89 THR A C 1
ATOM 715 O O . THR A 1 89 ? -15.090 -10.861 -6.586 1.00 90.31 89 THR A O 1
ATOM 718 N N . ARG A 1 90 ? -15.845 -12.963 -6.664 1.00 90.62 90 ARG A N 1
ATOM 719 C CA . ARG A 1 90 ? -15.937 -13.124 -5.201 1.00 90.62 90 ARG A CA 1
ATOM 720 C C . ARG A 1 90 ? -14.569 -12.988 -4.526 1.00 90.62 90 ARG A C 1
ATOM 722 O O . ARG A 1 90 ? -14.462 -12.345 -3.485 1.00 90.62 90 ARG A O 1
ATOM 729 N N . ARG A 1 91 ? -13.521 -13.582 -5.116 1.00 90.25 91 ARG A N 1
ATOM 730 C CA . ARG A 1 91 ? -12.143 -13.481 -4.601 1.00 90.25 91 ARG A CA 1
ATOM 731 C C . ARG A 1 91 ? -11.565 -12.101 -4.876 1.00 90.25 91 ARG A C 1
ATOM 733 O O . ARG A 1 91 ? -10.988 -11.505 -3.972 1.00 90.25 91 ARG A O 1
ATOM 740 N N . ASP A 1 92 ? -11.748 -11.584 -6.088 1.00 91.25 92 ASP A N 1
ATOM 741 C CA . ASP A 1 92 ? -11.201 -10.277 -6.467 1.00 91.25 92 ASP A CA 1
ATOM 742 C C . ASP A 1 92 ? -11.862 -9.124 -5.691 1.00 91.25 92 ASP A C 1
ATOM 744 O O . ASP A 1 92 ? -11.170 -8.201 -5.266 1.00 91.25 92 ASP A O 1
ATOM 748 N N . HIS A 1 93 ? -13.155 -9.232 -5.373 1.00 93.19 93 HIS A N 1
ATOM 749 C CA . HIS A 1 93 ? -13.846 -8.298 -4.485 1.00 93.19 93 HIS A CA 1
ATOM 750 C C . HIS A 1 93 ? -13.231 -8.290 -3.079 1.00 93.19 93 HIS A C 1
ATOM 752 O O . HIS A 1 93 ? -12.974 -7.224 -2.520 1.00 93.19 93 HIS A O 1
ATOM 758 N N . MET A 1 94 ? -12.918 -9.463 -2.518 1.00 92.94 94 MET A N 1
ATOM 759 C CA . MET A 1 94 ? -12.228 -9.525 -1.227 1.00 92.94 94 MET A CA 1
ATOM 760 C C . MET A 1 94 ? -10.817 -8.937 -1.298 1.00 92.94 94 MET A C 1
ATOM 762 O O . MET A 1 94 ? -10.443 -8.197 -0.394 1.00 92.94 94 MET A O 1
ATOM 766 N N . LYS A 1 95 ? -10.057 -9.178 -2.379 1.00 92.06 95 LYS A N 1
ATOM 767 C CA . LYS A 1 95 ? -8.747 -8.530 -2.591 1.00 92.06 95 LYS A CA 1
ATOM 768 C C . LYS A 1 95 ? -8.882 -7.003 -2.603 1.00 92.06 95 LYS A C 1
ATOM 770 O O . LYS A 1 95 ? -8.098 -6.318 -1.951 1.00 92.06 95 LYS A O 1
ATOM 775 N N . TYR A 1 96 ? -9.895 -6.479 -3.295 1.00 93.19 96 TYR A N 1
ATOM 776 C CA . TYR A 1 96 ? -10.197 -5.049 -3.349 1.00 93.19 96 TYR A CA 1
ATOM 777 C C . TYR A 1 96 ? -10.489 -4.462 -1.957 1.00 93.19 96 TYR A C 1
ATOM 779 O O . TYR A 1 96 ? -9.858 -3.484 -1.555 1.00 93.19 96 TYR A O 1
ATOM 787 N N . LEU A 1 97 ? -11.372 -5.093 -1.176 1.00 94.81 97 LEU A N 1
ATOM 788 C CA . LEU A 1 97 ? -11.676 -4.645 0.188 1.00 94.81 97 LEU A CA 1
ATOM 789 C C . LEU A 1 97 ? -10.454 -4.734 1.119 1.00 94.81 97 LEU A C 1
ATOM 791 O O . LEU A 1 97 ? -10.211 -3.820 1.907 1.00 94.81 97 LEU A O 1
ATOM 795 N N . THR A 1 98 ? -9.654 -5.799 1.014 1.00 94.12 98 THR A N 1
ATOM 796 C CA . THR A 1 98 ? -8.423 -5.965 1.802 1.00 94.12 98 THR A CA 1
ATOM 797 C C . THR A 1 98 ? -7.370 -4.915 1.457 1.00 94.12 98 THR A C 1
ATOM 799 O O . THR A 1 98 ? -6.662 -4.458 2.355 1.00 94.12 98 THR A O 1
ATOM 802 N N . LEU A 1 99 ? -7.272 -4.493 0.193 1.00 94.56 99 LEU A N 1
ATOM 803 C CA . LEU A 1 99 ? -6.374 -3.410 -0.207 1.00 94.56 99 LEU A CA 1
ATOM 804 C C . LEU A 1 99 ? -6.755 -2.096 0.487 1.00 94.56 99 LEU A C 1
ATOM 806 O O . LEU A 1 99 ? -5.893 -1.450 1.080 1.00 94.56 99 LEU A O 1
ATOM 810 N N . ILE A 1 100 ? -8.047 -1.748 0.496 1.00 95.88 100 ILE A N 1
ATOM 811 C CA . ILE A 1 100 ? -8.552 -0.566 1.215 1.00 95.88 100 ILE A CA 1
ATOM 812 C C . ILE A 1 100 ? -8.197 -0.652 2.705 1.00 95.88 100 ILE A C 1
ATOM 814 O O . ILE A 1 100 ? -7.676 0.306 3.279 1.00 95.88 100 ILE A O 1
ATOM 818 N N . GLN A 1 101 ? -8.441 -1.809 3.330 1.00 96.56 101 GLN A N 1
ATOM 819 C CA . GLN A 1 101 ? -8.131 -2.014 4.747 1.00 96.56 101 GLN A CA 1
ATOM 820 C C . GLN A 1 101 ? -6.635 -1.875 5.036 1.00 96.56 101 GLN A C 1
ATOM 822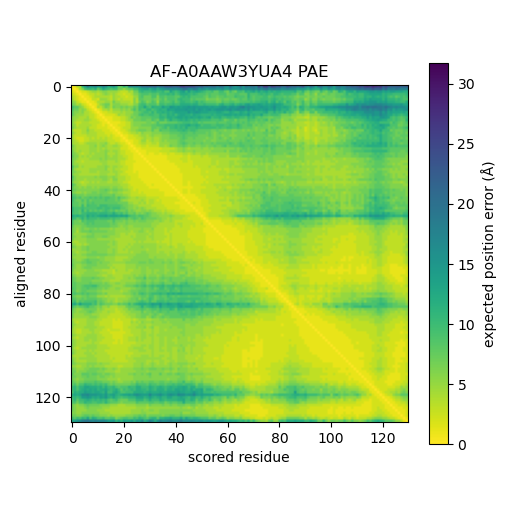 O O . GLN A 1 101 ? -6.251 -1.229 6.007 1.00 96.56 101 GLN A O 1
ATOM 827 N N . SER A 1 102 ? -5.790 -2.432 4.169 1.00 95.75 102 SER A N 1
ATOM 828 C CA . SER A 1 102 ? -4.335 -2.395 4.311 1.00 95.75 102 SER A CA 1
ATOM 829 C C . SER A 1 102 ? -3.796 -0.966 4.216 1.00 95.75 102 SER A C 1
ATOM 831 O O . SER A 1 102 ? -2.957 -0.578 5.026 1.00 95.75 102 SER A O 1
ATOM 833 N N . ILE A 1 103 ? -4.321 -0.149 3.295 1.00 95.94 103 ILE A N 1
ATOM 834 C CA . ILE A 1 103 ? -3.961 1.274 3.174 1.00 95.94 103 ILE A CA 1
ATOM 835 C C . ILE A 1 103 ? -4.405 2.061 4.414 1.00 95.94 103 ILE A C 1
ATOM 837 O O . ILE A 1 103 ? -3.651 2.887 4.930 1.00 95.94 103 ILE A O 1
ATOM 841 N N . ALA A 1 104 ? -5.617 1.813 4.918 1.00 97.44 104 ALA A N 1
ATOM 842 C CA . ALA A 1 104 ? -6.099 2.480 6.124 1.00 97.44 104 ALA A CA 1
ATOM 843 C C . ALA A 1 104 ? -5.252 2.119 7.355 1.00 97.44 104 ALA A C 1
ATOM 845 O O . ALA A 1 104 ? -4.871 3.016 8.106 1.00 97.44 104 ALA A O 1
ATOM 846 N N . LEU A 1 105 ? -4.905 0.836 7.516 1.00 97.06 105 LEU A N 1
ATOM 847 C CA . LEU A 1 105 ? -4.064 0.342 8.608 1.00 97.06 105 LEU A CA 1
ATOM 848 C C . LEU A 1 105 ? -2.630 0.878 8.533 1.00 97.06 105 LEU A C 1
ATOM 850 O O . LEU A 1 105 ? -2.062 1.244 9.561 1.00 97.06 105 LEU A O 1
ATOM 854 N N . LEU A 1 106 ? -2.055 0.965 7.330 1.00 96.31 106 LEU A N 1
ATOM 855 C CA . LEU A 1 106 ? -0.729 1.550 7.118 1.00 96.31 106 LEU A CA 1
ATOM 856 C C . LEU A 1 106 ? -0.680 3.009 7.596 1.00 96.31 106 LEU A C 1
ATOM 858 O O . LEU A 1 106 ? 0.296 3.431 8.209 1.00 96.31 106 LEU A O 1
ATOM 862 N N . HIS A 1 107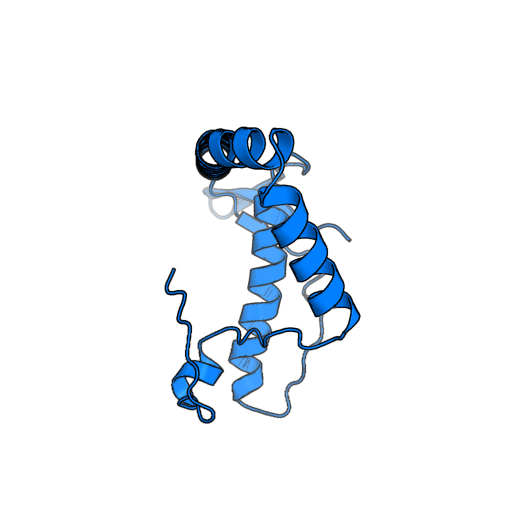 ? -1.763 3.755 7.379 1.00 95.88 107 HIS A N 1
ATOM 863 C CA . HIS A 1 107 ? -1.907 5.145 7.809 1.00 95.88 107 HIS A CA 1
ATOM 864 C C . HIS A 1 107 ? -2.613 5.303 9.168 1.00 95.88 107 HIS A C 1
ATOM 866 O O . HIS A 1 107 ? -3.143 6.374 9.455 1.00 95.88 107 HIS A O 1
ATOM 872 N N . GLN A 1 108 ? -2.638 4.272 10.023 1.00 96.44 108 GLN A N 1
ATOM 873 C CA . GLN A 1 108 ? -3.401 4.298 11.282 1.00 96.44 108 GLN A CA 1
ATOM 874 C C . GLN A 1 108 ? -3.042 5.461 12.219 1.00 96.44 108 GLN A C 1
ATOM 876 O O . GLN A 1 108 ? -3.912 5.981 12.904 1.00 96.44 108 GLN A O 1
ATOM 881 N N . TYR A 1 109 ? -1.784 5.909 12.217 1.00 96.56 109 TYR A N 1
ATOM 882 C CA . TYR A 1 109 ? -1.322 7.022 13.056 1.00 96.56 109 TYR A CA 1
ATOM 883 C C . TYR A 1 109 ? -1.749 8.405 12.548 1.00 96.56 109 TYR A C 1
ATOM 885 O O . TYR A 1 109 ? -1.569 9.395 13.246 1.00 96.56 109 TYR A O 1
ATOM 893 N N . GLN A 1 110 ? -2.320 8.475 11.345 1.00 96.38 110 GLN A N 1
ATOM 894 C CA . GLN A 1 110 ? -2.909 9.686 10.768 1.00 96.38 110 GLN A CA 1
ATOM 895 C C . GLN A 1 110 ? -4.440 9.693 10.919 1.00 96.38 110 GLN A C 1
ATOM 897 O O . GLN A 1 110 ? -5.119 10.530 10.329 1.00 96.38 110 GLN A O 1
ATOM 902 N N . ARG A 1 111 ? -5.001 8.725 11.656 1.00 96.50 111 ARG A N 1
ATOM 903 C CA . ARG A 1 111 ? -6.441 8.501 11.796 1.00 96.50 111 ARG A CA 1
ATOM 904 C C . ARG A 1 111 ? -6.835 8.529 13.266 1.00 96.50 111 ARG A C 1
ATOM 906 O O . ARG A 1 111 ? -6.065 8.146 14.142 1.00 96.50 111 ARG A O 1
ATOM 913 N N . GLU A 1 112 ? -8.063 8.957 13.524 1.00 96.94 112 GLU A N 1
ATOM 914 C CA . GLU A 1 112 ? -8.649 8.878 14.857 1.00 96.94 112 GLU A CA 1
ATOM 915 C C . GLU A 1 112 ? -8.931 7.414 15.226 1.00 96.94 112 GLU A C 1
ATOM 917 O O . GLU A 1 112 ? -9.531 6.669 14.444 1.00 96.94 112 GLU A O 1
ATOM 922 N N . ILE A 1 113 ? -8.509 7.007 16.426 1.00 97.62 113 ILE A N 1
ATOM 923 C CA . ILE A 1 113 ? -8.802 5.681 16.978 1.00 97.62 113 ILE A CA 1
ATOM 924 C C . ILE A 1 113 ? -10.111 5.767 17.754 1.00 97.62 113 ILE A C 1
ATOM 926 O O . ILE A 1 113 ? -10.207 6.459 18.767 1.00 97.62 113 ILE A O 1
ATOM 930 N N . LYS A 1 114 ? -11.112 5.025 17.292 1.00 97.38 114 LYS A N 1
ATOM 931 C CA . LYS A 1 114 ? -12.433 4.933 17.908 1.00 97.38 114 LYS A CA 1
ATOM 932 C C . LYS A 1 114 ? -12.552 3.649 18.716 1.00 97.38 114 LYS A C 1
ATOM 934 O O . LYS A 1 114 ? -11.890 2.650 18.440 1.00 97.38 114 LYS A O 1
ATOM 939 N N . THR A 1 115 ? -13.427 3.668 19.717 1.00 97.06 115 THR A N 1
ATOM 940 C CA . THR A 1 115 ? -13.742 2.492 20.536 1.00 97.06 115 THR A CA 1
ATOM 941 C C . THR A 1 115 ? -15.231 2.194 20.455 1.00 97.06 115 THR A C 1
ATOM 943 O O . THR A 1 115 ? -16.053 3.098 20.578 1.00 97.06 115 THR A O 1
ATOM 946 N N . ALA A 1 116 ? -15.582 0.926 20.264 1.00 96.00 116 ALA A N 1
ATOM 947 C CA . ALA A 1 116 ? -16.949 0.433 20.385 1.00 96.00 116 ALA A CA 1
ATOM 948 C C . ALA A 1 116 ? -17.017 -0.633 21.480 1.00 96.00 116 ALA A C 1
ATOM 950 O O . ALA A 1 116 ? -16.122 -1.469 21.595 1.00 96.00 116 ALA A O 1
ATOM 951 N N . GLU A 1 117 ? -18.087 -0.622 22.270 1.00 95.31 117 GLU A N 1
ATOM 952 C CA . GLU A 1 117 ? -18.345 -1.656 23.267 1.00 95.31 117 GLU A CA 1
ATOM 953 C C . GLU A 1 117 ? -19.519 -2.527 22.820 1.00 95.31 117 GLU A C 1
ATOM 955 O O . GLU A 1 117 ? -20.603 -2.033 22.513 1.00 95.31 117 GLU A O 1
ATOM 960 N N . HIS A 1 118 ? -19.305 -3.840 22.770 1.00 91.94 118 HIS A N 1
ATOM 961 C CA . HIS A 1 118 ? -20.350 -4.796 22.432 1.00 91.94 118 HIS A CA 1
ATOM 962 C C . HIS A 1 118 ? -20.261 -6.018 23.341 1.00 91.94 118 HIS A C 1
ATOM 964 O O . HIS A 1 118 ? -19.242 -6.709 23.369 1.00 91.94 118 HIS A O 1
ATOM 970 N N . ARG A 1 119 ? -21.341 -6.295 24.087 1.00 92.38 119 ARG A N 1
ATOM 971 C CA . ARG A 1 119 ? -21.432 -7.426 25.033 1.00 92.38 119 ARG A CA 1
ATOM 972 C C . ARG A 1 119 ? -20.245 -7.479 26.014 1.00 92.38 119 ARG A C 1
ATOM 974 O O . ARG A 1 119 ? -19.654 -8.536 26.218 1.00 92.38 119 ARG A O 1
ATOM 981 N N . GLY A 1 120 ? -19.862 -6.325 26.567 1.00 91.81 120 GLY A N 1
ATOM 982 C CA . GLY A 1 120 ? -18.750 -6.195 27.518 1.00 91.81 120 GLY A CA 1
ATOM 983 C C . GLY A 1 120 ? -17.347 -6.327 26.909 1.00 91.81 120 GLY A C 1
ATOM 984 O O . GLY A 1 120 ? -16.365 -6.353 27.647 1.00 91.81 120 GLY A O 1
ATOM 985 N N . ARG A 1 121 ? -17.216 -6.415 25.576 1.00 92.56 121 ARG A N 1
ATOM 986 C CA . ARG A 1 121 ? -15.923 -6.363 24.877 1.00 92.56 121 ARG A CA 1
ATOM 987 C C . ARG A 1 121 ? -15.719 -4.988 24.257 1.00 92.56 121 ARG A C 1
ATOM 989 O O . ARG A 1 121 ? -16.570 -4.533 23.494 1.00 92.56 121 ARG A O 1
ATOM 996 N N . LYS A 1 122 ? -14.576 -4.366 24.547 1.00 93.69 122 LYS A N 1
ATOM 997 C CA . LYS A 1 122 ? -14.128 -3.136 23.885 1.00 93.69 122 LYS A CA 1
ATOM 998 C C . LYS A 1 122 ? -13.326 -3.484 22.635 1.00 93.69 122 LYS A C 1
ATOM 1000 O O . LYS A 1 122 ? -12.414 -4.304 22.691 1.00 93.69 122 LYS A O 1
ATOM 1005 N N . LEU A 1 123 ? -13.687 -2.864 21.520 1.00 95.12 123 LEU A N 1
ATOM 1006 C CA . LEU A 1 123 ? -13.040 -3.003 20.224 1.00 95.12 123 LEU A CA 1
ATOM 1007 C C . LEU A 1 123 ? -12.494 -1.642 19.809 1.00 95.12 123 LEU A C 1
ATOM 1009 O O . LEU A 1 123 ? -13.264 -0.698 19.635 1.00 95.12 123 LEU A O 1
ATOM 1013 N N . GLU A 1 124 ? -11.181 -1.555 19.634 1.00 97.44 124 GLU A N 1
ATOM 1014 C CA . GLU A 1 124 ? -10.546 -0.397 19.011 1.00 97.44 124 GLU A CA 1
ATOM 1015 C C . GLU A 1 124 ? -10.556 -0.560 17.489 1.00 97.44 124 GLU A C 1
ATOM 1017 O O . GLU A 1 124 ? -10.267 -1.644 16.959 1.00 97.44 124 GLU A O 1
ATOM 1022 N N . TYR A 1 125 ? -10.892 0.516 16.784 1.00 97.81 125 TYR A N 1
ATOM 1023 C CA . TYR A 1 125 ? -10.920 0.542 15.331 1.00 97.81 125 TYR A CA 1
ATOM 1024 C C . TYR A 1 125 ? -10.581 1.922 14.769 1.00 97.81 125 TYR A C 1
ATOM 1026 O O . TYR A 1 125 ? -10.704 2.942 15.443 1.00 97.81 125 TYR A O 1
ATOM 1034 N N . ILE A 1 126 ? -10.175 1.940 13.507 1.00 98.25 126 ILE A N 1
ATOM 1035 C CA . ILE A 1 126 ? -10.009 3.144 12.690 1.00 98.25 126 ILE A CA 1
ATOM 1036 C C . ILE A 1 126 ? -10.966 3.084 11.505 1.00 98.25 126 ILE A C 1
ATOM 1038 O O . ILE A 1 126 ? -11.361 2.001 11.064 1.00 98.25 126 ILE A O 1
ATOM 1042 N N . GLU A 1 127 ? -11.319 4.244 10.963 1.00 98.06 127 GLU A N 1
ATOM 1043 C CA . GLU A 1 127 ? -12.169 4.339 9.778 1.00 98.06 127 GLU A CA 1
ATOM 1044 C C . GLU A 1 127 ? -11.363 4.649 8.516 1.00 98.06 127 GLU A C 1
ATOM 1046 O O . GLU A 1 127 ? -10.380 5.397 8.539 1.00 98.06 127 GLU A O 1
ATOM 1051 N N . VAL A 1 128 ? -11.804 4.081 7.393 1.00 96.94 128 VAL A N 1
ATOM 1052 C CA . VAL A 1 128 ? -11.357 4.473 6.051 1.00 96.94 128 VAL A CA 1
ATOM 1053 C C . VAL A 1 128 ? -11.796 5.913 5.768 1.00 96.94 128 VAL A C 1
ATOM 1055 O O . VAL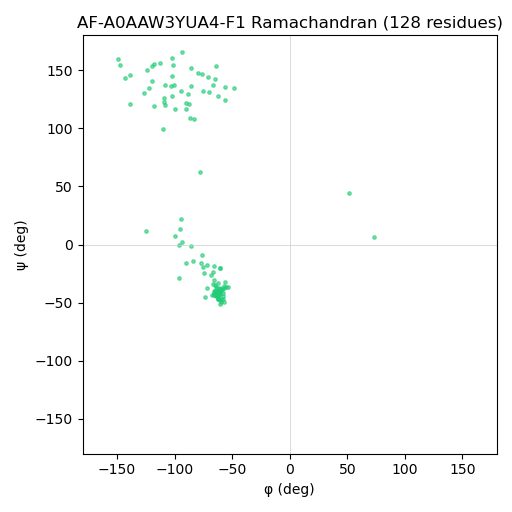 A 1 128 ? -12.896 6.321 6.128 1.00 96.94 128 VAL A O 1
ATOM 1058 N N . THR A 1 129 ? -10.941 6.673 5.088 1.00 92.69 129 THR A N 1
ATOM 1059 C CA . THR A 1 129 ? -11.209 8.041 4.617 1.00 92.69 129 THR A CA 1
ATOM 1060 C C . THR A 1 129 ? -11.264 8.041 3.093 1.00 92.69 129 THR A C 1
ATOM 1062 O O . THR A 1 129 ? -10.699 7.140 2.470 1.00 92.69 129 THR A O 1
ATOM 1065 N N . LYS A 1 130 ? -11.949 9.031 2.514 1.00 80.25 130 LYS A N 1
ATOM 1066 C CA . LYS A 1 130 ? -11.924 9.275 1.066 1.00 80.25 130 LYS A CA 1
ATOM 1067 C C . LYS A 1 130 ? -10.552 9.739 0.589 1.00 80.25 130 LYS A C 1
ATOM 1069 O O . LYS A 1 130 ? -9.805 10.294 1.428 1.00 80.25 130 LYS A O 1
#

pLDDT: mean 92.33, std 6.11, range [54.31, 98.25]